Protein AF-A0A4R7RMX5-F1 (afdb_monomer_lite)

Structure (mmCIF, N/CA/C/O backbone):
data_AF-A0A4R7RMX5-F1
#
_entry.id   AF-A0A4R7RMX5-F1
#
loop_
_atom_site.group_PDB
_atom_site.id
_atom_site.type_symbol
_atom_site.label_atom_id
_atom_site.label_alt_id
_atom_site.label_comp_id
_atom_site.label_asym_id
_atom_site.label_entity_id
_atom_site.label_seq_id
_atom_site.pdbx_PDB_ins_code
_atom_site.Cartn_x
_atom_site.Cartn_y
_atom_site.Cartn_z
_atom_site.occupancy
_atom_site.B_iso_or_equiv
_atom_site.auth_seq_id
_atom_site.auth_comp_id
_atom_site.auth_asym_id
_atom_site.auth_atom_id
_atom_site.pdbx_PDB_model_num
ATOM 1 N N . MET A 1 1 ? 26.855 -6.513 -8.071 1.00 52.12 1 MET A N 1
ATOM 2 C CA . MET A 1 1 ? 25.857 -7.498 -8.546 1.00 52.12 1 MET A CA 1
ATOM 3 C C . MET A 1 1 ? 24.983 -6.822 -9.585 1.00 52.12 1 MET A C 1
ATOM 5 O O . MET A 1 1 ? 24.428 -5.773 -9.277 1.00 52.12 1 MET A O 1
ATOM 9 N N . ALA A 1 2 ? 24.907 -7.359 -10.804 1.00 55.91 2 ALA A N 1
ATOM 10 C CA . ALA A 1 2 ? 24.006 -6.830 -11.825 1.00 55.91 2 ALA A CA 1
ATOM 11 C C . ALA A 1 2 ? 22.547 -7.020 -11.378 1.00 55.91 2 ALA A C 1
ATOM 13 O O . ALA A 1 2 ? 22.187 -8.061 -10.828 1.00 55.91 2 ALA A O 1
ATOM 14 N N . SER A 1 3 ? 21.720 -5.996 -11.582 1.00 70.69 3 SER A N 1
ATOM 15 C CA . SER A 1 3 ? 20.276 -6.078 -11.365 1.00 70.69 3 SER A CA 1
ATOM 16 C C . SER A 1 3 ? 19.691 -7.135 -12.303 1.00 70.69 3 SER A C 1
ATOM 18 O O . SER A 1 3 ? 19.833 -7.003 -13.515 1.00 70.69 3 SER A O 1
ATOM 20 N N . SER A 1 4 ? 19.024 -8.162 -11.770 1.00 79.06 4 SER A N 1
ATOM 21 C CA . SER A 1 4 ? 18.191 -9.044 -12.593 1.00 79.06 4 SER A CA 1
ATOM 22 C C . SER A 1 4 ? 16.833 -8.385 -12.824 1.00 79.06 4 SER A C 1
ATOM 24 O O . SER A 1 4 ? 16.233 -7.827 -11.904 1.00 79.06 4 SER A O 1
ATOM 26 N N . THR A 1 5 ? 16.356 -8.415 -14.065 1.00 79.94 5 THR A N 1
ATOM 27 C CA . THR A 1 5 ? 15.033 -7.891 -14.411 1.00 79.94 5 THR A CA 1
ATOM 28 C C . THR A 1 5 ? 13.986 -8.973 -14.186 1.00 79.94 5 THR A C 1
ATOM 30 O O . THR A 1 5 ? 14.121 -10.085 -14.694 1.00 79.94 5 THR A O 1
ATOM 33 N N . ARG A 1 6 ? 12.922 -8.644 -13.448 1.00 77.88 6 ARG A N 1
ATOM 34 C CA . ARG A 1 6 ? 11.699 -9.452 -13.374 1.00 77.88 6 ARG A CA 1
ATOM 35 C C . ARG A 1 6 ? 10.495 -8.591 -13.725 1.00 77.88 6 ARG A C 1
ATOM 37 O O . ARG A 1 6 ? 10.412 -7.449 -13.282 1.00 77.88 6 ARG A O 1
ATOM 44 N N . SER A 1 7 ? 9.581 -9.141 -14.519 1.00 82.81 7 SER A N 1
ATOM 45 C CA . SER A 1 7 ? 8.301 -8.511 -14.832 1.00 82.81 7 SER A CA 1
ATOM 46 C C . SER A 1 7 ? 7.238 -8.945 -13.823 1.00 82.81 7 SER A C 1
ATOM 48 O O . SER A 1 7 ? 7.160 -10.111 -13.441 1.00 82.81 7 SER A O 1
ATOM 50 N N . LEU A 1 8 ? 6.420 -7.987 -13.392 1.00 84.06 8 LEU A N 1
ATOM 51 C CA . LEU A 1 8 ? 5.248 -8.206 -12.552 1.00 84.06 8 LEU A CA 1
ATOM 52 C C . LEU A 1 8 ? 4.054 -7.561 -13.253 1.00 84.06 8 LEU A C 1
ATOM 54 O O . LEU A 1 8 ? 4.136 -6.402 -13.657 1.00 84.06 8 LEU A O 1
ATOM 58 N N . LYS A 1 9 ? 2.960 -8.307 -13.404 1.00 87.38 9 LYS A N 1
ATOM 59 C CA . LYS A 1 9 ? 1.677 -7.749 -13.838 1.00 87.38 9 LYS A CA 1
ATOM 60 C C . LYS A 1 9 ? 0.880 -7.385 -12.594 1.00 87.38 9 LYS A C 1
ATOM 62 O O . LYS A 1 9 ? 0.718 -8.233 -11.722 1.00 87.38 9 LYS A O 1
ATOM 67 N N . LEU A 1 10 ? 0.410 -6.144 -12.524 1.00 89.44 10 LEU A N 1
ATOM 68 C CA . LEU A 1 10 ? -0.462 -5.675 -11.454 1.00 89.44 10 LEU A CA 1
ATOM 69 C C . LEU A 1 10 ? -1.850 -5.353 -12.010 1.00 89.44 10 LEU A C 1
ATOM 71 O O . LEU A 1 10 ? -1.928 -4.770 -13.096 1.00 89.44 10 LEU A O 1
ATOM 75 N N . PRO A 1 11 ? -2.921 -5.690 -11.272 1.00 92.75 11 PRO A N 1
ATOM 76 C CA . PRO A 1 11 ? -4.243 -5.139 -11.522 1.00 92.75 11 PRO A CA 1
ATOM 77 C C . PRO A 1 11 ? -4.211 -3.600 -11.482 1.00 92.75 11 PRO A C 1
ATOM 79 O O . PRO A 1 11 ? -3.443 -3.036 -10.693 1.00 92.75 11 PRO A O 1
ATOM 82 N N . PRO A 1 12 ? -5.032 -2.910 -12.296 1.00 94.44 12 PRO A N 1
ATOM 83 C CA . PRO A 1 12 ? -5.059 -1.447 -12.346 1.00 94.44 12 PRO A CA 1
ATOM 84 C C . PRO A 1 12 ? -5.278 -0.793 -10.976 1.00 94.44 12 PRO A C 1
ATOM 86 O O . PRO A 1 12 ? -4.541 0.116 -10.604 1.00 94.44 12 PRO A O 1
ATOM 89 N N . ASP A 1 13 ? -6.213 -1.312 -10.177 1.00 96.06 13 ASP A N 1
ATOM 90 C CA . ASP A 1 13 ? -6.511 -0.746 -8.856 1.00 96.06 13 ASP A CA 1
ATOM 91 C C . ASP A 1 13 ? -5.319 -0.861 -7.896 1.00 96.06 13 ASP A C 1
ATOM 93 O O . ASP A 1 13 ? -5.017 0.064 -7.137 1.00 96.06 13 ASP A O 1
ATOM 97 N N . LEU A 1 14 ? -4.590 -1.979 -7.954 1.00 93.88 14 LEU A N 1
ATOM 98 C CA . LEU A 1 14 ? -3.412 -2.202 -7.122 1.00 93.88 14 LEU A CA 1
ATOM 99 C C . LEU A 1 14 ? -2.213 -1.358 -7.582 1.00 93.88 14 LEU A C 1
ATOM 101 O O . LEU A 1 14 ? -1.405 -0.927 -6.753 1.00 93.88 14 LEU A O 1
ATOM 105 N N . LEU A 1 15 ? -2.110 -1.081 -8.886 1.00 94.81 15 LEU A N 1
ATOM 106 C CA . LEU A 1 15 ? -1.145 -0.126 -9.428 1.00 94.81 15 LEU A CA 1
ATOM 107 C C . LEU A 1 15 ? -1.409 1.280 -8.868 1.00 94.81 15 LEU A C 1
ATOM 109 O O . LEU A 1 15 ? -0.494 1.894 -8.315 1.00 94.81 15 LEU A O 1
ATOM 113 N N . ASP A 1 16 ? -2.660 1.737 -8.899 1.00 95.31 16 ASP A N 1
ATOM 114 C CA . ASP A 1 16 ? -3.064 3.039 -8.361 1.00 95.31 16 ASP A CA 1
ATOM 115 C C . ASP A 1 16 ? -2.826 3.146 -6.847 1.00 95.31 16 ASP A C 1
ATOM 117 O O . ASP A 1 16 ? -2.361 4.181 -6.348 1.00 95.31 16 ASP A O 1
ATOM 121 N N . VAL A 1 17 ? -3.107 2.075 -6.093 1.00 94.94 17 VAL A N 1
ATOM 122 C CA . VAL A 1 17 ? -2.757 1.984 -4.665 1.00 94.94 17 VAL A CA 1
ATOM 123 C C . VAL A 1 17 ? -1.257 2.201 -4.484 1.00 94.94 17 VAL A C 1
ATOM 125 O O . VAL A 1 17 ? -0.850 3.032 -3.664 1.00 94.94 17 VAL A O 1
ATOM 128 N N . ALA A 1 18 ? -0.433 1.478 -5.245 1.00 94.38 18 ALA A N 1
ATOM 129 C CA . ALA A 1 18 ? 1.017 1.539 -5.127 1.00 94.38 18 ALA A CA 1
ATOM 130 C C . ALA A 1 18 ? 1.557 2.940 -5.440 1.00 94.38 18 ALA A C 1
ATOM 132 O O . ALA A 1 18 ? 2.368 3.463 -4.675 1.00 94.38 18 ALA A O 1
ATOM 133 N N . GLU A 1 19 ? 1.081 3.584 -6.506 1.00 94.50 19 GLU A N 1
ATOM 134 C CA . GLU A 1 19 ? 1.496 4.940 -6.877 1.00 94.50 19 GLU A CA 1
ATOM 135 C C . GLU A 1 19 ? 1.131 5.974 -5.807 1.00 94.50 19 GLU A C 1
ATOM 137 O O . GLU A 1 19 ? 1.974 6.776 -5.385 1.00 94.50 19 GLU A O 1
ATOM 142 N N . LYS A 1 20 ? -0.105 5.928 -5.295 1.00 94.31 20 LYS A N 1
ATOM 143 C CA . LYS A 1 20 ? -0.552 6.840 -4.230 1.00 94.31 20 LYS A CA 1
ATOM 144 C C . LYS A 1 20 ? 0.260 6.640 -2.956 1.00 94.31 20 LYS A C 1
ATOM 146 O O . LYS A 1 20 ? 0.725 7.614 -2.362 1.00 94.31 20 LYS A O 1
ATOM 151 N N . ARG A 1 21 ? 0.469 5.389 -2.535 1.00 94.62 21 ARG A N 1
ATOM 152 C CA . ARG A 1 21 ? 1.264 5.072 -1.339 1.00 94.62 21 ARG A CA 1
ATOM 153 C C . ARG A 1 21 ? 2.726 5.468 -1.503 1.00 94.62 21 ARG A C 1
ATOM 155 O O . ARG A 1 21 ? 3.285 6.027 -0.560 1.00 94.62 21 ARG A O 1
ATOM 162 N N . ALA A 1 22 ? 3.316 5.247 -2.677 1.00 95.62 22 ALA A N 1
ATOM 163 C CA . ALA A 1 22 ? 4.672 5.682 -2.990 1.00 95.62 22 ALA A CA 1
ATOM 164 C C . ALA A 1 22 ? 4.817 7.197 -2.801 1.00 95.62 22 ALA A C 1
ATOM 166 O O . ALA A 1 22 ? 5.720 7.636 -2.088 1.00 95.62 22 ALA A O 1
ATOM 167 N N . LYS A 1 23 ? 3.881 7.983 -3.351 1.00 94.56 23 LYS A N 1
ATOM 168 C CA . LYS A 1 23 ? 3.864 9.444 -3.207 1.00 94.56 23 LYS A CA 1
ATOM 169 C C . LYS A 1 23 ? 3.697 9.886 -1.751 1.00 94.56 23 LYS A C 1
ATOM 171 O O . LYS A 1 23 ? 4.461 10.725 -1.289 1.00 94.56 23 LYS A O 1
ATOM 176 N N . ILE A 1 24 ? 2.734 9.312 -1.023 1.00 92.88 24 ILE A N 1
ATOM 177 C CA . ILE A 1 24 ? 2.461 9.662 0.386 1.00 92.88 24 ILE A CA 1
ATOM 178 C C . ILE A 1 24 ? 3.682 9.404 1.278 1.00 92.88 24 ILE A C 1
ATOM 180 O O . ILE A 1 24 ? 3.953 10.176 2.191 1.00 92.88 24 ILE A O 1
ATOM 184 N N . LEU A 1 25 ? 4.412 8.319 1.025 1.00 94.56 25 LEU A N 1
ATOM 185 C CA . LEU A 1 25 ? 5.594 7.942 1.801 1.00 94.56 25 LEU A CA 1
ATOM 186 C C . LEU A 1 25 ? 6.892 8.595 1.292 1.00 94.56 25 LEU A C 1
ATOM 188 O O . LEU A 1 25 ? 7.949 8.357 1.870 1.00 94.56 25 LEU A O 1
ATOM 192 N N . GLY A 1 26 ? 6.831 9.397 0.222 1.00 95.44 26 GLY A N 1
ATOM 193 C CA . GLY A 1 26 ? 7.987 10.111 -0.324 1.00 95.44 26 GLY A CA 1
ATOM 194 C C . GLY A 1 26 ? 8.974 9.237 -1.104 1.00 95.44 26 GLY A C 1
ATOM 195 O O . GLY A 1 26 ? 10.153 9.577 -1.193 1.00 95.44 26 GLY A O 1
ATOM 196 N N . TYR A 1 27 ? 8.535 8.109 -1.672 1.00 96.94 27 TYR A N 1
ATOM 197 C CA . TYR A 1 27 ? 9.411 7.291 -2.512 1.00 96.94 27 TYR A CA 1
ATOM 198 C C . TYR A 1 27 ? 9.693 7.983 -3.856 1.00 96.94 27 TYR A C 1
ATOM 200 O O . TYR A 1 27 ? 8.767 8.474 -4.500 1.00 96.94 27 TYR A O 1
ATOM 208 N N . PRO A 1 28 ? 10.947 7.957 -4.344 1.00 93.50 28 PRO A N 1
ATOM 209 C CA . PRO A 1 28 ? 11.341 8.664 -5.566 1.00 93.50 28 PRO A CA 1
ATOM 210 C C . PRO A 1 28 ? 10.868 7.983 -6.861 1.00 93.50 28 PRO A C 1
ATOM 212 O O . PRO A 1 28 ? 10.982 8.554 -7.939 1.00 93.50 28 PRO A O 1
ATOM 215 N N . SER A 1 29 ? 10.401 6.734 -6.788 1.00 91.25 29 SER A N 1
ATOM 216 C CA . SER A 1 29 ? 9.842 5.997 -7.926 1.00 91.25 29 SER A CA 1
ATOM 217 C C . SER A 1 29 ? 9.019 4.802 -7.451 1.00 91.25 29 SER A C 1
ATOM 219 O O . SER A 1 29 ? 9.200 4.314 -6.330 1.00 91.25 29 SER A O 1
ATOM 221 N N . TRP A 1 30 ? 8.185 4.264 -8.341 1.00 88.12 30 TRP A N 1
ATOM 222 C CA . TRP A 1 30 ? 7.452 3.017 -8.111 1.00 88.12 30 TRP A CA 1
ATOM 223 C C . TRP A 1 30 ? 8.392 1.848 -7.765 1.00 88.12 30 TRP A C 1
ATOM 225 O O . TRP A 1 30 ? 8.200 1.148 -6.773 1.00 88.12 30 TRP A O 1
ATOM 235 N N . SER A 1 31 ? 9.498 1.699 -8.500 1.00 90.06 31 SER A N 1
ATOM 236 C CA . SER A 1 31 ? 10.500 0.661 -8.222 1.00 90.06 31 SER A CA 1
ATOM 237 C C . SER A 1 31 ? 11.150 0.822 -6.844 1.00 90.06 31 SER A C 1
ATOM 239 O O . SER A 1 31 ? 11.490 -0.172 -6.200 1.00 90.06 31 SER A O 1
ATOM 241 N N . ALA A 1 32 ? 11.345 2.060 -6.372 1.00 94.12 32 ALA A N 1
ATOM 242 C CA . ALA A 1 32 ? 11.848 2.315 -5.024 1.00 94.12 32 ALA A CA 1
ATOM 243 C C . ALA A 1 32 ? 10.820 1.926 -3.952 1.00 94.12 32 ALA A C 1
ATOM 245 O O . ALA A 1 32 ? 11.210 1.358 -2.932 1.00 94.12 32 ALA A O 1
ATOM 246 N N . TYR A 1 33 ? 9.531 2.163 -4.207 1.00 95.50 33 TYR A N 1
ATOM 247 C CA . TYR A 1 33 ? 8.442 1.736 -3.332 1.00 95.50 33 TYR A CA 1
ATOM 248 C C . TYR A 1 33 ? 8.370 0.210 -3.205 1.00 95.50 33 TYR A C 1
ATOM 250 O O . TYR A 1 33 ? 8.397 -0.302 -2.088 1.00 95.50 33 TYR A O 1
ATOM 258 N N . VAL A 1 34 ? 8.409 -0.532 -4.318 1.00 93.12 34 VAL A N 1
ATOM 259 C CA . VAL A 1 34 ? 8.415 -2.010 -4.299 1.00 93.12 34 VAL A CA 1
ATOM 260 C C . VAL A 1 34 ? 9.622 -2.555 -3.532 1.00 93.12 34 VAL A C 1
ATOM 262 O O . VAL A 1 34 ? 9.471 -3.406 -2.658 1.00 93.12 34 VAL A O 1
ATOM 265 N N . LYS A 1 35 ? 10.827 -2.021 -3.782 1.00 94.06 35 LYS A N 1
ATOM 266 C CA . LYS A 1 35 ? 12.024 -2.379 -2.996 1.00 94.06 35 LYS A CA 1
ATOM 267 C C . LYS A 1 35 ? 11.838 -2.061 -1.510 1.00 94.06 35 LYS A C 1
ATOM 269 O O . LYS A 1 35 ? 12.314 -2.815 -0.667 1.00 94.06 35 LYS A O 1
ATOM 274 N N . GLY A 1 36 ? 11.174 -0.952 -1.193 1.00 95.69 36 GLY A N 1
ATOM 275 C CA . GLY A 1 36 ? 10.809 -0.560 0.165 1.00 95.69 36 GLY A CA 1
ATOM 276 C C . GLY A 1 36 ? 9.899 -1.580 0.845 1.00 95.69 36 GLY A C 1
ATOM 277 O O . GLY A 1 36 ? 10.203 -1.981 1.962 1.00 95.69 36 GLY A O 1
ATOM 278 N N . LEU A 1 37 ? 8.852 -2.052 0.162 1.00 93.75 37 LEU A N 1
ATOM 279 C CA . LEU A 1 37 ? 7.943 -3.081 0.677 1.00 93.75 37 LEU A CA 1
ATOM 280 C C . LEU A 1 37 ? 8.672 -4.396 0.972 1.00 93.75 37 LEU A C 1
ATOM 282 O O . LEU A 1 37 ? 8.516 -4.939 2.060 1.00 93.75 37 LEU A O 1
ATOM 286 N N . ILE A 1 38 ? 9.528 -4.861 0.054 1.00 93.94 38 ILE A N 1
ATOM 287 C CA . ILE A 1 38 ? 10.330 -6.083 0.255 1.00 93.94 38 ILE A CA 1
ATOM 288 C C . ILE A 1 38 ? 11.272 -5.924 1.457 1.00 93.94 38 ILE A C 1
ATOM 290 O O . ILE A 1 38 ? 11.398 -6.826 2.278 1.00 93.94 38 ILE A O 1
ATOM 294 N N . ARG A 1 39 ? 11.934 -4.766 1.583 1.00 95.56 39 ARG A N 1
ATOM 295 C CA . ARG A 1 39 ? 12.820 -4.472 2.723 1.00 95.56 39 ARG A CA 1
ATOM 296 C C . ARG A 1 39 ? 12.054 -4.394 4.037 1.00 95.56 39 ARG A C 1
ATOM 298 O O . ARG A 1 39 ? 12.575 -4.845 5.046 1.00 95.56 39 ARG A O 1
ATOM 305 N N . TYR A 1 40 ? 10.857 -3.812 4.027 1.00 94.06 40 TYR A N 1
ATOM 306 C CA . TYR A 1 40 ? 10.010 -3.711 5.211 1.00 94.06 40 TYR A CA 1
ATOM 307 C C . TYR A 1 40 ? 9.569 -5.094 5.689 1.00 94.06 40 TYR A C 1
ATOM 309 O O . TYR A 1 40 ? 9.721 -5.405 6.865 1.00 94.06 40 TYR A O 1
ATOM 317 N N . ASP A 1 41 ? 9.110 -5.941 4.768 1.00 93.25 41 ASP A N 1
ATOM 318 C CA . ASP A 1 41 ? 8.764 -7.331 5.059 1.00 93.25 41 ASP A CA 1
ATOM 319 C C . ASP A 1 41 ? 9.960 -8.103 5.640 1.00 93.25 41 ASP A C 1
ATOM 321 O O . ASP A 1 41 ? 9.878 -8.647 6.740 1.00 93.25 41 ASP A O 1
ATOM 325 N N . ALA A 1 42 ? 11.113 -8.043 4.967 1.00 94.00 42 ALA A N 1
ATOM 326 C CA . ALA A 1 42 ? 12.337 -8.703 5.416 1.00 94.00 42 ALA A CA 1
ATOM 327 C C . ALA A 1 42 ? 12.860 -8.182 6.767 1.00 94.00 42 ALA A C 1
ATOM 329 O O . ALA A 1 42 ? 13.472 -8.945 7.511 1.00 94.00 42 ALA A O 1
ATOM 330 N N . LEU A 1 43 ? 12.643 -6.899 7.079 1.00 94.94 43 LEU A N 1
ATOM 331 C CA . LEU A 1 43 ? 13.018 -6.289 8.356 1.00 94.94 43 LEU A CA 1
ATOM 332 C C . LEU A 1 43 ? 12.091 -6.737 9.487 1.00 94.94 43 LEU A C 1
ATOM 334 O O . LEU A 1 43 ? 12.559 -7.018 10.586 1.00 94.94 43 LEU A O 1
ATOM 338 N N . CYS A 1 44 ? 10.780 -6.762 9.238 1.00 92.12 44 CYS A N 1
ATOM 339 C CA . CYS A 1 44 ? 9.800 -7.106 10.259 1.00 92.12 44 CYS A CA 1
ATOM 340 C C . CYS A 1 44 ? 9.736 -8.612 10.518 1.00 92.12 44 CYS A C 1
ATOM 342 O O . CYS A 1 44 ? 9.463 -8.997 11.652 1.00 92.12 44 CYS A O 1
ATOM 344 N N . GLN A 1 45 ? 9.919 -9.442 9.482 1.00 89.44 45 GLN A N 1
ATOM 345 C CA . GLN A 1 45 ? 9.751 -10.907 9.509 1.00 89.44 45 GLN A CA 1
ATOM 346 C C . GLN A 1 45 ? 8.450 -11.376 10.186 1.00 89.44 45 GLN A C 1
ATOM 348 O O . GLN A 1 45 ? 8.332 -12.513 10.642 1.00 89.44 45 GLN A O 1
ATOM 353 N N . GLY A 1 46 ? 7.466 -10.483 10.281 1.00 83.62 46 GLY A N 1
ATOM 354 C CA . GLY A 1 46 ? 6.199 -10.753 10.930 1.00 83.62 46 GLY A CA 1
ATOM 355 C C . GLY A 1 46 ? 5.320 -11.600 10.016 1.00 83.62 46 GLY A C 1
ATOM 356 O O . GLY A 1 46 ? 5.385 -11.450 8.795 1.00 83.62 46 GLY A O 1
ATOM 357 N N . PRO A 1 47 ? 4.455 -12.461 10.570 1.00 82.81 47 PRO A N 1
ATOM 358 C CA . PRO A 1 47 ? 3.524 -13.226 9.758 1.00 82.81 47 PRO A CA 1
ATOM 359 C C . PRO A 1 47 ? 2.531 -12.277 9.070 1.00 82.81 47 PRO A C 1
ATOM 361 O O . PRO A 1 47 ? 1.582 -11.799 9.688 1.00 82.81 47 PRO A O 1
ATOM 364 N N . HIS A 1 48 ? 2.701 -12.032 7.768 1.00 81.75 48 HIS A N 1
ATOM 365 C CA . HIS A 1 48 ? 1.711 -11.338 6.933 1.00 81.75 48 HIS A CA 1
ATOM 366 C C . HIS A 1 48 ? 0.565 -12.278 6.506 1.00 81.75 48 HIS A C 1
ATOM 368 O O . HIS A 1 48 ? 0.056 -12.221 5.390 1.00 81.75 48 HIS A O 1
ATOM 374 N N . SER A 1 49 ? 0.133 -13.166 7.408 1.00 84.12 49 SER A N 1
ATOM 375 C CA . SER A 1 49 ? -0.851 -14.224 7.138 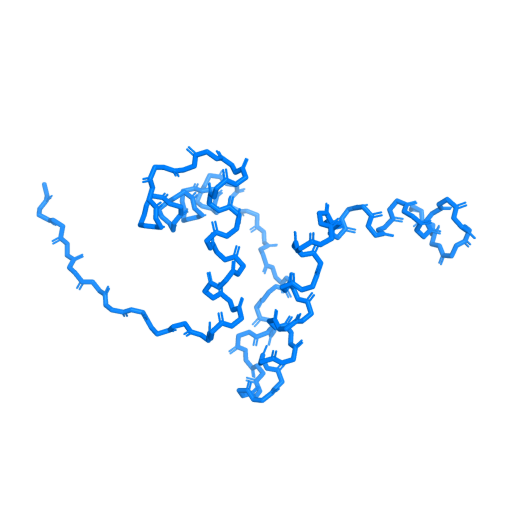1.00 84.12 49 SER A CA 1
ATOM 376 C C . SER A 1 49 ? -2.218 -13.695 6.703 1.00 84.12 49 SER A C 1
ATOM 378 O O . SER A 1 49 ? -2.980 -14.431 6.091 1.00 84.12 49 SER A O 1
ATOM 380 N N . ILE A 1 50 ? -2.523 -12.421 6.966 1.00 82.00 50 ILE A N 1
ATOM 381 C CA . ILE A 1 50 ? -3.772 -11.785 6.539 1.00 82.00 50 ILE A CA 1
ATOM 382 C C . ILE A 1 50 ? -3.876 -11.624 5.015 1.00 82.00 50 ILE A C 1
ATOM 384 O O . ILE A 1 50 ? -4.979 -11.687 4.479 1.00 82.00 50 ILE A O 1
ATOM 388 N N . THR A 1 51 ? -2.755 -11.438 4.310 1.00 88.94 51 THR A N 1
ATOM 389 C CA . THR A 1 51 ? -2.748 -11.238 2.850 1.00 88.94 51 THR A CA 1
ATOM 390 C C . THR A 1 51 ? -2.572 -12.547 2.082 1.00 88.94 51 THR A C 1
ATOM 392 O O . THR A 1 51 ? -2.913 -12.617 0.903 1.00 88.94 51 THR A O 1
ATOM 395 N N . LEU A 1 52 ? -2.095 -13.609 2.741 1.00 89.56 52 LEU A N 1
ATOM 396 C CA . LEU A 1 52 ? -1.850 -14.910 2.117 1.00 89.56 52 LEU A CA 1
ATOM 397 C C . LEU A 1 52 ? -3.127 -15.558 1.535 1.00 89.56 52 LEU A C 1
ATOM 399 O O . LEU A 1 52 ? -3.067 -16.053 0.408 1.00 89.56 52 LEU A O 1
ATOM 403 N N . PRO A 1 53 ? -4.296 -15.537 2.211 1.00 91.88 53 PRO A N 1
ATOM 404 C CA . PRO A 1 53 ? -5.537 -16.019 1.616 1.00 91.88 53 PRO A CA 1
ATOM 405 C C . PRO A 1 53 ? -5.932 -15.254 0.352 1.00 91.88 53 PRO A C 1
ATOM 407 O O . PRO A 1 53 ? -6.457 -15.868 -0.571 1.00 91.88 53 PRO A O 1
ATOM 410 N N . TRP A 1 54 ? -5.656 -13.945 0.276 1.00 92.38 54 TRP A N 1
ATOM 411 C CA . TRP A 1 54 ? -6.031 -13.122 -0.880 1.00 92.38 54 TRP A CA 1
ATOM 412 C C . TRP A 1 54 ? -5.307 -13.555 -2.151 1.00 92.38 54 TRP A C 1
ATOM 414 O O . TRP A 1 54 ? -5.930 -13.625 -3.203 1.00 92.38 54 TRP A O 1
ATOM 424 N N . ALA A 1 55 ? -4.035 -13.948 -2.039 1.00 90.81 55 ALA A N 1
ATOM 425 C CA . ALA A 1 55 ? -3.260 -14.462 -3.168 1.00 90.81 55 ALA A CA 1
ATOM 426 C C . ALA A 1 55 ? -3.848 -15.750 -3.777 1.00 90.81 55 ALA A C 1
ATOM 428 O O . ALA A 1 55 ? -3.586 -16.056 -4.938 1.00 90.81 55 ALA A O 1
ATOM 429 N N . ASN A 1 56 ? -4.645 -16.494 -3.003 1.00 91.81 56 ASN A N 1
ATOM 430 C CA . ASN A 1 56 ? -5.268 -17.748 -3.424 1.00 91.81 56 ASN A CA 1
ATOM 431 C C . ASN A 1 56 ? -6.742 -17.584 -3.836 1.00 91.81 56 ASN A C 1
ATOM 433 O O . ASN A 1 56 ? -7.394 -18.572 -4.173 1.00 91.81 56 ASN A O 1
ATOM 437 N N . LEU A 1 57 ? -7.290 -16.365 -3.801 1.00 94.12 57 LEU A N 1
ATOM 438 C CA . LEU A 1 57 ? -8.654 -16.108 -4.260 1.00 94.12 57 LEU A CA 1
ATOM 439 C C . LEU A 1 57 ? -8.752 -16.196 -5.794 1.00 94.12 57 LEU A C 1
ATOM 441 O O . LEU A 1 57 ? -7.766 -15.937 -6.488 1.00 94.12 57 LEU A O 1
ATOM 445 N N . PRO A 1 58 ? -9.940 -16.483 -6.356 1.00 96.31 58 PRO A N 1
ATOM 446 C CA . PRO A 1 58 ? -10.196 -16.266 -7.778 1.00 96.31 58 PRO A CA 1
ATOM 447 C C . PRO A 1 58 ? -9.894 -14.815 -8.177 1.00 96.31 58 PRO A C 1
ATOM 449 O O . PRO A 1 58 ? -10.166 -13.903 -7.399 1.00 96.31 58 PRO A O 1
ATOM 452 N N . LEU A 1 59 ? -9.394 -14.584 -9.397 1.00 92.69 59 LEU A N 1
ATOM 453 C CA . LEU A 1 59 ? -8.972 -13.247 -9.856 1.00 92.69 59 LEU A CA 1
ATOM 454 C C . LEU A 1 59 ? -10.056 -12.176 -9.663 1.00 92.69 59 LEU A C 1
ATOM 456 O O . LEU A 1 59 ? -9.777 -11.111 -9.132 1.00 92.69 59 LEU A O 1
ATOM 460 N N . MET A 1 60 ? -11.313 -12.502 -9.972 1.00 94.56 60 MET A N 1
ATOM 461 C CA . MET A 1 60 ? -12.433 -11.570 -9.801 1.00 94.56 60 MET A CA 1
ATOM 462 C C . MET A 1 60 ? -12.699 -11.193 -8.332 1.00 94.56 60 MET A C 1
ATOM 464 O O . MET A 1 60 ? -13.231 -10.122 -8.052 1.00 94.56 60 MET A O 1
ATOM 468 N N . GLU A 1 61 ? -12.345 -12.056 -7.378 1.00 94.94 61 GLU A N 1
ATOM 469 C CA . GLU A 1 61 ? -12.411 -11.730 -5.950 1.00 94.94 61 GLU A CA 1
ATOM 470 C C . GLU A 1 61 ? -11.184 -10.931 -5.495 1.00 94.94 61 GLU A C 1
ATOM 472 O O . GLU A 1 61 ? -11.320 -10.059 -4.638 1.00 94.94 61 GLU A O 1
ATOM 477 N N . GLN A 1 62 ? -10.009 -11.162 -6.095 1.00 93.62 62 GLN A N 1
ATOM 478 C CA . GLN A 1 62 ? -8.831 -10.314 -5.874 1.00 93.62 62 GLN A CA 1
ATOM 479 C C . GLN A 1 62 ? -9.099 -8.877 -6.335 1.00 93.62 62 GLN A C 1
ATOM 481 O O . GLN A 1 62 ? -8.881 -7.949 -5.560 1.00 93.62 62 GLN A O 1
ATOM 486 N N . ASP A 1 63 ? -9.701 -8.695 -7.514 1.00 94.81 63 ASP A N 1
ATOM 487 C CA . ASP A 1 63 ? -10.060 -7.371 -8.039 1.00 94.81 63 ASP A CA 1
ATOM 488 C C . ASP A 1 63 ? -10.987 -6.605 -7.076 1.00 94.81 63 ASP A C 1
ATOM 490 O O . ASP A 1 63 ? -10.821 -5.408 -6.847 1.00 94.81 63 ASP A O 1
ATOM 494 N N . LYS A 1 64 ? -11.939 -7.291 -6.427 1.00 95.06 64 LYS A N 1
ATOM 495 C CA . LYS A 1 64 ? -12.810 -6.672 -5.408 1.00 95.06 64 LYS A CA 1
ATOM 496 C C . LYS A 1 64 ? -12.035 -6.235 -4.165 1.00 95.06 64 LYS A C 1
ATOM 498 O O . LYS A 1 64 ? -12.364 -5.205 -3.566 1.00 95.06 64 LYS A O 1
ATOM 503 N N . VAL A 1 65 ? -11.048 -7.026 -3.741 1.00 93.75 65 VAL A N 1
ATOM 504 C CA . VAL A 1 65 ? -10.161 -6.667 -2.626 1.00 93.75 65 VAL A CA 1
ATOM 505 C C . VAL A 1 65 ? -9.349 -5.429 -3.001 1.00 93.75 65 VAL A C 1
ATOM 507 O O . VAL A 1 65 ? -9.335 -4.467 -2.230 1.00 93.75 65 VAL A O 1
ATOM 510 N N . ASP A 1 66 ? -8.761 -5.408 -4.194 1.00 95.12 66 ASP A N 1
ATOM 511 C CA . ASP A 1 66 ? -7.932 -4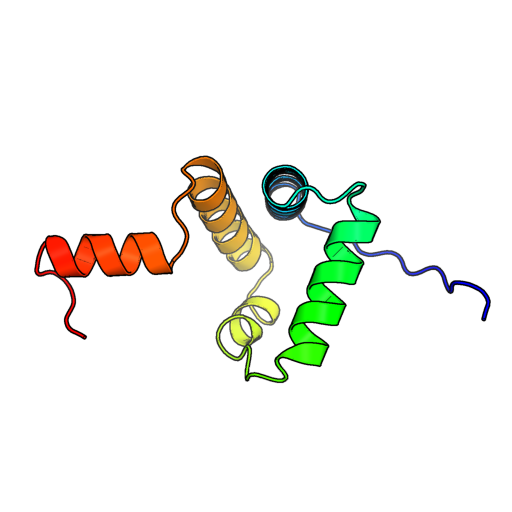.306 -4.680 1.00 95.12 66 ASP A CA 1
ATOM 512 C C . ASP A 1 66 ? -8.734 -3.008 -4.833 1.00 95.12 66 ASP A C 1
ATOM 514 O O . ASP A 1 66 ? -8.325 -1.972 -4.300 1.00 95.12 66 ASP A O 1
ATOM 518 N N . ALA A 1 67 ? -9.936 -3.065 -5.414 1.00 95.31 67 ALA A N 1
ATOM 519 C CA . ALA A 1 67 ? -10.847 -1.923 -5.511 1.00 95.31 67 ALA A CA 1
ATOM 520 C C . ALA A 1 67 ? -11.183 -1.331 -4.130 1.00 95.31 67 ALA A C 1
ATOM 522 O O . ALA A 1 67 ? -11.216 -0.111 -3.924 1.00 95.31 67 ALA A O 1
ATOM 523 N N . LYS A 1 68 ? -11.404 -2.197 -3.132 1.00 92.75 68 LYS A N 1
ATOM 524 C CA . LYS A 1 68 ? -11.652 -1.765 -1.752 1.00 92.75 68 LYS A CA 1
ATOM 525 C C . LYS A 1 68 ? -10.412 -1.111 -1.141 1.00 92.75 68 LYS A C 1
ATOM 527 O O . LYS A 1 68 ? -10.542 -0.082 -0.478 1.00 92.75 68 LYS A O 1
ATOM 532 N N . LEU A 1 69 ? -9.224 -1.677 -1.349 1.00 92.81 69 LEU A N 1
ATOM 533 C CA . LEU A 1 69 ? -7.962 -1.107 -0.867 1.00 92.81 69 LEU A CA 1
ATOM 534 C C . LEU A 1 69 ? -7.658 0.246 -1.518 1.00 92.81 69 LEU A C 1
ATOM 536 O O . LEU A 1 69 ? -7.173 1.152 -0.831 1.00 92.81 69 LEU A O 1
ATOM 540 N N . LEU A 1 70 ? -7.994 0.414 -2.799 1.00 94.19 70 LEU A N 1
ATOM 541 C CA . LEU A 1 70 ? -7.882 1.683 -3.506 1.00 94.19 70 LEU A CA 1
ATOM 542 C C . LEU A 1 70 ? -8.748 2.755 -2.855 1.00 94.19 70 LEU A C 1
ATOM 544 O O . LEU A 1 70 ? -8.221 3.806 -2.486 1.00 94.19 70 LEU A O 1
ATOM 548 N N . LYS A 1 71 ? -10.033 2.469 -2.621 1.00 92.62 71 LYS A N 1
ATOM 549 C CA . LYS A 1 71 ? -10.940 3.406 -1.946 1.00 92.62 71 LYS A CA 1
ATOM 550 C C . LYS A 1 71 ? -10.407 3.826 -0.573 1.00 92.62 71 LYS A C 1
ATOM 552 O O . LYS A 1 71 ? -10.292 5.010 -0.281 1.00 92.62 71 LYS A O 1
ATOM 557 N N . LEU A 1 72 ? -9.977 2.861 0.239 1.00 89.06 72 LEU A N 1
ATOM 558 C CA . LEU A 1 72 ? -9.407 3.136 1.562 1.00 89.06 72 LEU A CA 1
ATOM 559 C C . LEU A 1 72 ? -8.129 3.982 1.503 1.00 89.06 72 LEU A C 1
ATOM 561 O O . LEU A 1 72 ? -7.906 4.841 2.356 1.00 89.06 72 LEU A O 1
ATOM 565 N N . THR A 1 73 ? -7.290 3.748 0.495 1.00 90.38 73 THR A N 1
ATOM 566 C CA . THR A 1 73 ? -6.066 4.521 0.265 1.00 90.38 73 THR A CA 1
ATOM 567 C C . THR A 1 73 ? -6.385 5.952 -0.163 1.00 90.38 73 THR A C 1
ATOM 569 O O . THR A 1 73 ? -5.729 6.879 0.309 1.00 90.38 73 THR A O 1
ATOM 572 N N . GLN A 1 74 ? -7.387 6.140 -1.027 1.00 89.12 74 GLN A N 1
ATOM 573 C CA . GLN A 1 74 ? -7.867 7.457 -1.458 1.00 89.12 74 GLN A CA 1
ATOM 574 C C . GLN A 1 74 ? -8.446 8.255 -0.286 1.00 89.12 74 GLN A C 1
ATOM 576 O O . GLN A 1 74 ? -8.129 9.432 -0.141 1.00 89.12 74 GLN A O 1
ATOM 581 N N . ASP A 1 75 ? -9.198 7.593 0.592 1.00 86.75 75 ASP A N 1
ATOM 582 C CA . ASP A 1 75 ? -9.773 8.202 1.794 1.00 86.75 75 ASP A CA 1
ATOM 583 C C . ASP A 1 75 ? -8.708 8.500 2.874 1.00 86.75 75 ASP A C 1
ATOM 585 O O . ASP A 1 75 ? -8.998 9.131 3.889 1.00 86.75 75 ASP A O 1
ATOM 589 N N . GLY A 1 76 ? -7.471 8.014 2.702 1.00 82.31 76 GLY A N 1
ATOM 590 C CA . GLY A 1 76 ? -6.411 8.101 3.709 1.00 82.31 76 GLY A CA 1
ATOM 591 C C . GLY A 1 76 ? -6.675 7.250 4.959 1.00 82.31 76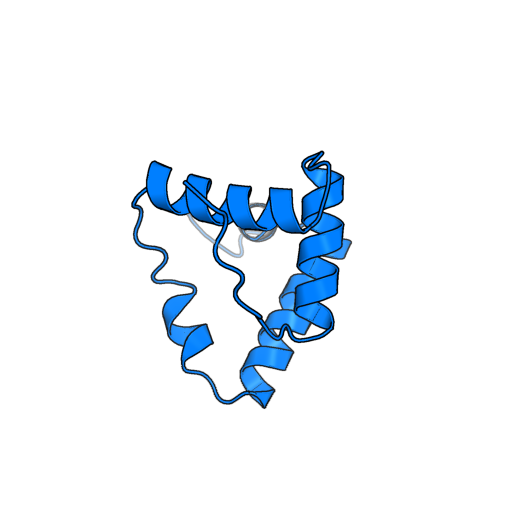 GLY A C 1
ATOM 592 O O . GLY A 1 76 ? -5.962 7.376 5.957 1.00 82.31 76 GLY A O 1
ATOM 593 N N . VAL A 1 77 ? -7.674 6.362 4.925 1.00 78.00 77 VAL A N 1
ATOM 594 C CA . VAL A 1 77 ? -8.099 5.557 6.074 1.00 78.00 77 VAL A CA 1
ATOM 595 C C . VAL A 1 77 ? -7.529 4.143 5.975 1.00 78.00 77 VAL A C 1
ATOM 597 O O . VAL A 1 77 ? -8.136 3.222 5.425 1.00 78.00 77 VAL A O 1
ATOM 600 N N . GLY A 1 78 ? -6.368 3.93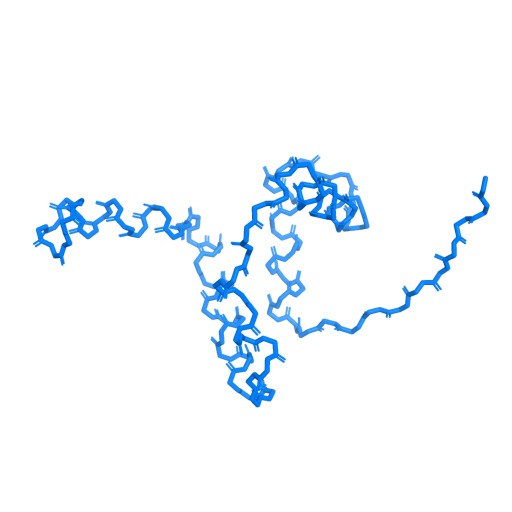3 6.595 1.00 76.00 78 GLY A N 1
ATOM 601 C CA . GLY A 1 78 ? -5.829 2.586 6.798 1.00 76.00 78 GLY A CA 1
ATOM 602 C C . GLY A 1 78 ? -6.707 1.729 7.724 1.00 76.00 78 GLY A C 1
ATOM 603 O O . GLY A 1 78 ? -7.545 2.241 8.467 1.00 76.00 78 GLY A O 1
ATOM 604 N N . VAL A 1 79 ? -6.470 0.412 7.749 1.00 71.81 79 VAL A N 1
ATOM 605 C CA . VAL A 1 79 ? -7.218 -0.540 8.603 1.00 71.81 79 VAL A CA 1
ATOM 606 C C . VAL A 1 79 ? -7.184 -0.138 10.085 1.00 71.81 79 VAL A C 1
ATOM 608 O O . VAL A 1 79 ? -8.190 -0.252 10.778 1.00 71.81 79 VAL A O 1
ATOM 611 N N . ARG A 1 80 ? -6.066 0.426 10.564 1.00 72.94 80 ARG A N 1
ATOM 612 C CA . ARG A 1 80 ? -5.962 0.983 11.926 1.00 72.94 80 ARG A CA 1
ATOM 613 C C . ARG A 1 80 ? -6.929 2.147 12.168 1.00 72.94 80 ARG A C 1
ATOM 615 O O . ARG A 1 80 ? -7.535 2.212 13.229 1.00 72.94 80 ARG A O 1
ATOM 622 N N . GLY A 1 81 ? -7.106 3.029 11.184 1.00 71.00 81 GLY A N 1
ATOM 623 C CA . GLY A 1 81 ? -8.072 4.129 11.258 1.00 71.00 81 GLY A CA 1
ATOM 624 C C . GLY A 1 81 ? -9.517 3.629 11.275 1.00 71.00 81 GLY A C 1
ATOM 625 O O . GLY A 1 81 ? -10.335 4.143 12.031 1.00 71.00 81 GLY A O 1
ATOM 626 N N . GLN A 1 82 ? -9.820 2.573 10.512 1.00 75.81 82 GLN A N 1
ATOM 627 C CA . GLN A 1 82 ? -11.137 1.923 10.548 1.00 75.81 82 GLN A CA 1
ATOM 628 C C . GLN A 1 82 ? -11.412 1.256 11.895 1.00 75.81 82 GLN A C 1
ATOM 630 O O . GLN A 1 82 ? -12.506 1.404 12.432 1.00 75.81 82 GLN A O 1
ATOM 635 N N . LEU A 1 83 ? -10.426 0.547 12.454 1.00 77.25 83 LEU A N 1
ATOM 636 C CA . LEU A 1 83 ? -10.544 -0.067 13.774 1.00 77.25 83 LEU A CA 1
ATOM 637 C C . LEU A 1 83 ? -10.773 0.995 14.856 1.00 77.25 83 LEU A C 1
ATOM 639 O O . LEU A 1 83 ? -11.715 0.866 15.630 1.00 77.25 83 LEU A O 1
ATOM 643 N N . LEU A 1 84 ? -9.976 2.069 14.864 1.00 76.38 84 LEU A N 1
ATOM 644 C CA . LEU A 1 84 ? -10.15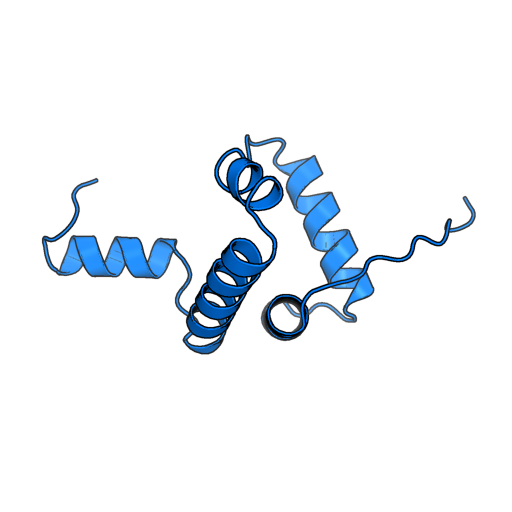2 3.181 15.801 1.00 76.38 84 LEU A CA 1
ATOM 645 C C . LEU A 1 84 ? -11.553 3.791 15.684 1.00 76.38 84 LEU A C 1
ATOM 647 O O . LEU A 1 84 ? -12.211 4.000 16.698 1.00 76.38 84 LEU A O 1
ATOM 651 N N . LYS A 1 85 ? -12.040 4.015 14.457 1.00 78.62 85 LYS A N 1
ATOM 652 C CA . LYS A 1 85 ? -13.394 4.524 14.218 1.00 78.62 85 LYS A CA 1
ATOM 653 C C . LYS A 1 85 ? -14.461 3.604 14.823 1.00 78.62 85 LYS A C 1
ATOM 655 O O . LYS A 1 85 ? -15.334 4.093 15.529 1.00 78.62 85 LYS A O 1
ATOM 660 N N . ARG A 1 86 ? -14.361 2.288 14.612 1.00 83.31 86 ARG A N 1
ATOM 661 C CA . ARG A 1 86 ? -15.302 1.307 15.182 1.00 83.31 86 ARG A CA 1
ATOM 662 C C . ARG A 1 86 ? -15.257 1.265 16.705 1.00 83.31 86 ARG A C 1
ATOM 664 O O . ARG A 1 86 ? -16.308 1.182 17.327 1.00 83.31 86 ARG A O 1
ATOM 671 N N . ILE A 1 87 ? -14.070 1.361 17.308 1.00 82.19 87 ILE A N 1
ATOM 672 C CA . ILE A 1 87 ? -13.925 1.449 18.771 1.00 82.19 87 ILE A CA 1
ATOM 673 C C . ILE A 1 87 ? -14.622 2.712 19.294 1.00 82.19 87 ILE A C 1
ATOM 675 O O . ILE A 1 87 ? -15.415 2.628 20.227 1.00 82.19 87 ILE A O 1
ATOM 679 N N . LEU A 1 88 ? -14.390 3.868 18.660 1.00 83.50 88 LEU A N 1
ATOM 680 C CA . LEU A 1 88 ? -15.032 5.136 19.033 1.00 83.50 88 LEU A CA 1
ATOM 681 C C . LEU A 1 88 ? -16.560 5.105 18.865 1.00 83.50 88 LEU A C 1
ATOM 683 O O . LEU A 1 88 ? -17.268 5.778 19.606 1.00 83.50 88 LEU A O 1
ATOM 687 N N . GLN A 1 89 ? -17.068 4.322 17.911 1.00 89.62 89 GLN A N 1
ATOM 688 C CA . GLN A 1 89 ? -18.502 4.107 17.682 1.00 89.62 89 GLN A CA 1
ATOM 689 C C . GLN A 1 89 ? -19.108 3.010 18.579 1.00 89.62 89 GLN A C 1
ATOM 691 O O . GLN A 1 89 ? -20.311 2.777 18.522 1.00 89.62 89 GLN A O 1
ATOM 696 N N . GLY A 1 90 ? -18.301 2.332 19.405 1.00 86.00 90 GLY A N 1
ATOM 697 C CA . GLY A 1 90 ? -18.747 1.224 20.258 1.00 86.00 90 GLY A CA 1
ATOM 698 C C . GLY A 1 90 ? -18.997 -0.097 19.516 1.00 86.00 90 GLY A C 1
ATOM 699 O O . GL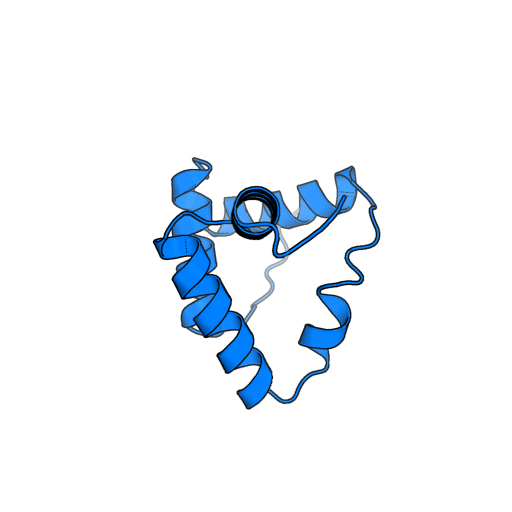Y A 1 90 ? -19.531 -1.036 20.101 1.00 86.00 90 GLY A O 1
ATOM 700 N N . GLU A 1 91 ? -18.601 -0.195 18.246 1.00 84.94 91 GLU A N 1
ATOM 701 C CA . GLU A 1 91 ? -18.823 -1.353 17.366 1.00 84.94 91 GLU A CA 1
ATOM 702 C C . GLU A 1 91 ? -17.735 -2.435 17.496 1.00 84.94 91 GLU A C 1
ATOM 704 O O . GLU A 1 91 ? -17.908 -3.558 17.025 1.00 84.94 91 GLU A O 1
ATOM 709 N N . ALA A 1 92 ? -16.591 -2.108 18.103 1.00 75.50 92 ALA A N 1
ATOM 710 C CA . ALA A 1 92 ? -15.476 -3.029 18.318 1.00 75.50 92 ALA A CA 1
ATOM 711 C C . ALA A 1 92 ? -14.849 -2.823 19.706 1.00 75.50 92 ALA A C 1
ATOM 713 O O . ALA A 1 92 ? -14.844 -1.710 20.230 1.00 75.50 92 ALA A O 1
ATOM 714 N N . LYS A 1 93 ? -14.298 -3.896 20.286 1.00 70.44 93 LYS A N 1
ATOM 715 C CA . LYS A 1 93 ? -13.534 -3.868 21.545 1.00 70.44 93 LYS A CA 1
ATOM 716 C C . LYS A 1 93 ? -12.063 -4.199 21.275 1.00 70.44 93 LYS A C 1
ATOM 718 O O . LYS A 1 93 ? -11.770 -4.872 20.286 1.00 70.44 93 LYS A O 1
ATOM 723 N N . LEU A 1 94 ? -11.180 -3.675 22.128 1.00 63.06 94 LEU A N 1
ATOM 724 C CA . LEU A 1 94 ? -9.750 -4.009 22.161 1.00 63.06 94 LEU A CA 1
ATOM 725 C C . LEU A 1 94 ? -9.525 -5.428 22.685 1.00 63.06 94 LEU A C 1
ATOM 727 O O . LEU A 1 94 ? -10.300 -5.840 23.579 1.00 63.06 94 LEU A O 1
#

Sequence (94 aa):
MASSTRSLKLPPDLLDVAEKRAKILGYPSWSAYVKGLIRYDALCQGPHSITLPWANLPLMEQDKVDAKLLKLTQDGVGVRGQLLKRILQGEAKL

Foldseek 3Di:
DDDDDDDDDDDPLQVLLLVLVCVVVVPPDSVSSVVVVVVVCVVVVDPPVVCVVLVVDDPVVVVVVSNVSSVCSVVVHDPVNVQVVCVVVVNDDD

Secondary structure (DSSP, 8-state):
-PPPP------HHHHHHHHHHHHHTT-SSHHHHHHHHHHHHHHH----TTTHHHHTS-HHHHHHHHHHHHHHHHTT--HHHHHHHHHHTTS---

pLDDT: mean 87.79, std 9.08, range [52.12, 96.94]

Radius of gyration: 15.58 Å; chains: 1; bounding box: 45×28×37 Å

Organism: NCBI:txid48464

=== Feature glossary ===
Key to the feature types in this record:

Secondary structure (8-state, DSSP). Secondary structure is the local, repeating backbone conformation. DSSP classifies it into eight states by reading the hydrogen-bond network: three helix types (H, G, I), two β types (E, B), two non-regular types (T, S), and unstructured coil (-).

Backbone torsions (φ/ψ). Backbone dihedral angles. Every residue except chain termini has a φ (preceding-C → N → Cα → C) and a ψ (N → Cα → C → next-N). They are reported in degrees following the IUPAC sign convention. Secondary structure is essentially a statement about which (φ, ψ) basin each residue occupies.

Predicted aligned error. Predicted Aligned Error (PAE) is an AlphaFold confidence matrix: entry (i, j) is the expected error in the position of residue j, in ångströms, when the prediction is superimposed on the true structure at residue i. Low PAE within a block of residues means that block is internally rigid and well-predicted; high PAE between two blocks means their relative placement is uncertain even if each block individually is confident.

B-factor. B-factor (Debye–Waller factor) reflects atomic displacement in the crystal lattice. It is an experimental observable (units Å²), not a prediction; low values mean the atom is pinned down, high values mean it moves or is heterogeneous across the crystal.

Secondary structure (3-state, P-SEA). Three-state secondary structure (P-SEA) collapses the eight DSSP classes into helix (a), strand (b), and coil (c). P-SEA assigns these from Cα geometry alone — distances and angles — without requiring backbone oxygens, so it works on any Cα trace.

Sequence. Primary structure: the covalent order of the twenty standard amino acids along the backbone. Two proteins with the same sequence will (almost always) fold to the same structure; two with 30% identity often share a fold but not the details.

pLDDT. pLDDT is the predicted lDDT-Cα score: AlphaFold's confidence that the local environment of each residue (all inter-atomic distances within 15 Å) is correctly placed. It is a per-residue number between 0 and 100, with higher meaning more reliable.

InterPro / GO / CATH / organism. Functional annotations link the protein to curated databases. InterPro entries identify conserved domains and families by matching the sequence against member-database signatures (Pfam, PROSITE, CDD, …). Gene Ontology (GO) terms describe molecular function, biological process, and cellular component in a controlled vocabulary. CATH places the structure in a hierarchical fold classification (Class/Architecture/Topology/Homologous-superfamily). The organism is the source species.

Contact-map, Ramachandran, and PAE plots. Three diagnostic plots accompany the record. The Cα contact map visualizes the tertiary structure as a 2D adjacency matrix (8 Å cutoff, sequence-local contacts suppressed). The Ramachandran plot shows the distribution of backbone (φ, ψ) torsions, with points in the α and β basins reflecting secondary structure content. The PAE plot shows AlphaFold's inter-residue confidence as a color matrix.

mmCIF coordinates. The mmCIF table is the protein's shape written out atom by atom. For each backbone N, Cα, C, and carbonyl O, it records an (x, y, z) coordinate triple in Å plus the residue type, chain letter, and residue number.

Radius of gyration, Cα contacts, bounding box. Three whole-structure scalars: the radius of gyration (RMS distance of Cα from centroid, in Å), the count of Cα–Cα contacts (pairs closer than 8 Å and separated by more than four residues in sequence — i.e. tertiary, not local, contacts), and the bounding-box dimensions. Together they distinguish compact globular folds from extended fibres or disordered chains.

Foldseek 3Di. The Foldseek 3Di string encodes local tertiary geometry as a 20-letter alphabet — one character per residue — derived from the relative positions of nearby Cα atoms. Unlike the amino-acid sequence, 3Di is a direct function of the 3D structure, so two proteins with the same fold have similar 3Di strings even at low sequence identity.

Rendered structure images. Six rendered views show the 3D structure from the faces of a cube — i.e. along ±x, ±y, ±z. Rendering representation is drawn randomly per protein from cartoon (secondary-structure ribbons), sticks (backbone bonds), or molecular surface; coloring is either N→C rainbow (blue at the N-terminus through red at the C-terminus) or one color per chain.

Nearest PDB structures. The Foldseek neighbor list gives the closest experimentally determined structures in the PDB, ranked by structural alignment. TM-score near 1 means near-identical fold; near 0.3 means only rough topology match. This is how one finds what a novel AlphaFold prediction most resembles in the solved-structure universe.

Solvent-accessible surface area. SASA measures how much of the protein is reachable by solvent. It is computed by rolling a water-sized probe over the atomic surface and summing the exposed area (Å²). Per-residue SASA distinguishes core (buried, low SASA) from surface (exposed, high SASA) residues; total SASA is a whole-molecule size measure.